Protein AF-A0A7T5VE06-F1 (afdb_monomer_lite)

Structure (mmCIF, N/CA/C/O backbone):
data_AF-A0A7T5VE06-F1
#
_entry.id   AF-A0A7T5VE06-F1
#
loop_
_atom_site.group_PDB
_atom_site.id
_atom_site.type_symbol
_atom_site.label_atom_id
_atom_site.label_alt_id
_atom_site.label_comp_id
_atom_site.label_asym_id
_atom_site.label_entity_id
_atom_site.label_seq_id
_atom_site.pdbx_PDB_ins_code
_atom_site.Cartn_x
_atom_site.Cartn_y
_atom_site.Cartn_z
_atom_site.occupancy
_atom_site.B_iso_or_equiv
_atom_site.auth_seq_id
_atom_site.auth_comp_id
_atom_site.auth_asym_id
_atom_site.auth_atom_id
_atom_site.pdbx_PDB_model_num
ATOM 1 N N . MET A 1 1 ? 20.647 16.571 -36.464 1.00 61.31 1 MET A N 1
ATOM 2 C CA . MET A 1 1 ? 19.367 15.819 -36.436 1.00 61.31 1 MET A CA 1
ATOM 3 C C . MET A 1 1 ? 19.506 14.450 -35.771 1.00 61.31 1 MET A C 1
ATOM 5 O O . MET A 1 1 ? 18.687 14.161 -34.916 1.00 61.31 1 MET A O 1
ATOM 9 N N . ALA A 1 2 ? 20.514 13.625 -36.101 1.00 63.00 2 ALA A N 1
ATOM 10 C CA . ALA A 1 2 ? 20.779 12.376 -35.362 1.00 63.00 2 ALA A CA 1
ATOM 11 C C . ALA A 1 2 ? 21.220 12.623 -33.900 1.00 63.00 2 ALA A C 1
ATOM 13 O O . ALA A 1 2 ? 20.739 11.946 -33.001 1.00 63.00 2 ALA A O 1
ATOM 14 N N . ASP A 1 3 ? 22.036 13.658 -33.690 1.00 74.44 3 ASP A N 1
ATOM 15 C CA . ASP A 1 3 ? 22.557 14.104 -32.386 1.00 74.44 3 ASP A CA 1
ATOM 16 C C . ASP A 1 3 ? 21.442 14.491 -31.383 1.00 74.44 3 ASP A C 1
ATOM 18 O O . ASP A 1 3 ? 21.350 13.938 -30.293 1.00 74.44 3 ASP A O 1
ATOM 22 N N . ASP A 1 4 ? 20.472 15.306 -31.819 1.00 88.12 4 ASP A N 1
ATOM 23 C CA . ASP A 1 4 ? 19.278 15.687 -31.031 1.00 88.12 4 ASP A CA 1
ATOM 24 C C . ASP A 1 4 ? 18.412 14.470 -30.633 1.00 88.12 4 ASP A C 1
ATOM 26 O O . ASP A 1 4 ? 17.829 14.422 -29.553 1.00 88.12 4 ASP A O 1
ATOM 30 N N . MET A 1 5 ? 18.342 13.428 -31.471 1.00 92.06 5 MET A N 1
ATOM 31 C CA . MET A 1 5 ? 17.591 12.209 -31.136 1.00 92.06 5 MET A CA 1
ATOM 32 C C . MET A 1 5 ? 18.296 11.340 -30.089 1.00 92.06 5 MET A C 1
ATOM 34 O O . MET A 1 5 ? 17.624 10.707 -29.271 1.00 92.06 5 MET A O 1
ATOM 38 N N . GLU A 1 6 ? 19.625 11.276 -30.114 1.00 93.81 6 GLU A N 1
ATOM 39 C CA . GLU A 1 6 ? 20.416 10.543 -29.122 1.00 93.81 6 GLU A CA 1
ATOM 40 C C . GLU A 1 6 ? 20.396 11.252 -27.761 1.00 93.81 6 GLU A C 1
ATOM 42 O O . GLU A 1 6 ? 20.161 10.614 -26.727 1.00 93.81 6 GLU A O 1
ATOM 47 N N . GLU A 1 7 ? 20.494 12.582 -27.772 1.00 94.44 7 GLU A N 1
ATOM 48 C CA . GLU A 1 7 ? 20.326 13.424 -26.588 1.00 94.44 7 GLU A CA 1
ATOM 49 C C . GLU A 1 7 ? 18.935 13.232 -25.958 1.00 94.44 7 GLU A C 1
ATOM 51 O O . GLU A 1 7 ? 18.821 12.910 -24.772 1.00 94.44 7 GLU A O 1
ATOM 56 N N . ARG A 1 8 ? 17.859 13.301 -26.756 1.00 94.19 8 ARG A N 1
ATOM 57 C CA . ARG A 1 8 ? 16.484 13.058 -26.277 1.00 94.19 8 ARG A CA 1
ATOM 58 C C . ARG A 1 8 ? 16.295 11.669 -25.673 1.00 94.19 8 ARG A C 1
ATOM 60 O O . ARG A 1 8 ? 15.609 11.542 -24.659 1.00 94.19 8 ARG A O 1
ATOM 67 N N . LYS A 1 9 ? 16.879 10.620 -26.269 1.00 95.69 9 LYS A N 1
ATOM 68 C CA . LYS A 1 9 ? 16.816 9.249 -25.722 1.00 95.69 9 LYS A CA 1
ATOM 69 C C . LYS A 1 9 ? 17.520 9.152 -24.373 1.00 95.69 9 LYS A C 1
ATOM 71 O O . LYS A 1 9 ? 17.000 8.499 -23.469 1.00 95.69 9 LYS A O 1
ATOM 76 N N . THR A 1 10 ? 18.660 9.820 -24.234 1.00 95.31 10 THR A N 1
ATOM 77 C CA . THR A 1 10 ? 19.421 9.871 -22.982 1.00 95.31 10 THR A CA 1
ATOM 78 C C . THR A 1 10 ? 18.638 10.600 -21.894 1.00 95.31 10 THR A C 1
ATOM 80 O O . THR A 1 10 ? 18.448 10.054 -20.806 1.00 95.31 10 THR A O 1
ATOM 83 N N . ILE A 1 11 ? 18.096 11.786 -22.202 1.00 95.25 11 ILE A N 1
ATOM 84 C CA . ILE A 1 11 ? 17.237 12.547 -21.282 1.00 95.25 11 ILE A CA 1
ATOM 85 C C . ILE A 1 11 ? 16.031 11.700 -20.866 1.00 95.25 11 ILE A C 1
ATOM 87 O O . ILE A 1 11 ? 15.774 11.548 -19.675 1.00 95.25 11 ILE A O 1
ATOM 91 N N . TYR A 1 12 ? 15.338 11.079 -21.825 1.00 95.75 12 TYR A N 1
ATOM 92 C CA . TYR A 1 12 ? 14.206 10.197 -21.545 1.00 95.75 12 TYR A CA 1
ATOM 93 C C . TYR A 1 12 ? 14.583 9.030 -20.622 1.00 95.75 12 TYR A C 1
ATOM 95 O O . TYR A 1 12 ? 13.863 8.757 -19.661 1.00 95.75 12 TYR A O 1
ATOM 103 N N . GLY A 1 13 ? 15.705 8.352 -20.886 1.00 95.44 13 GLY A N 1
ATOM 104 C CA . GLY A 1 13 ? 16.195 7.248 -20.059 1.00 95.44 13 GLY A CA 1
ATOM 105 C C . GLY A 1 13 ? 16.449 7.679 -18.614 1.00 95.44 13 GLY A C 1
ATOM 106 O O . GLY A 1 13 ? 15.964 7.031 -17.684 1.00 95.44 13 GLY A O 1
ATOM 107 N N . ASN A 1 14 ? 17.114 8.822 -18.433 1.00 95.94 14 ASN A N 1
ATOM 108 C CA . ASN A 1 14 ? 17.397 9.399 -17.121 1.00 95.94 14 ASN A CA 1
ATOM 109 C C . ASN A 1 14 ? 16.114 9.813 -16.387 1.00 95.94 14 ASN A C 1
ATOM 111 O O . ASN A 1 14 ? 15.917 9.436 -15.232 1.00 95.94 14 ASN A O 1
ATOM 115 N N . THR A 1 15 ? 15.202 10.525 -17.059 1.00 96.62 15 THR A N 1
ATOM 116 C CA . THR A 1 15 ? 13.904 10.913 -16.485 1.00 96.62 15 THR A CA 1
ATOM 117 C C . THR A 1 15 ? 13.088 9.688 -16.086 1.00 96.62 15 THR A C 1
ATOM 119 O O . THR A 1 15 ? 12.520 9.648 -14.996 1.00 96.62 15 THR A O 1
ATOM 122 N N . ARG A 1 16 ? 13.045 8.656 -16.935 1.00 96.19 16 ARG A N 1
ATOM 123 C CA . ARG A 1 16 ? 12.331 7.413 -16.633 1.00 96.19 16 ARG A CA 1
ATOM 124 C C . ARG A 1 16 ? 12.922 6.718 -15.409 1.00 96.19 16 ARG A C 1
ATOM 126 O O . ARG A 1 16 ? 12.161 6.278 -14.552 1.00 96.19 16 ARG A O 1
ATOM 133 N N . GLN A 1 17 ? 14.246 6.637 -15.307 1.00 95.25 17 GLN A N 1
ATOM 134 C CA . GLN A 1 17 ? 14.913 6.023 -14.160 1.00 95.25 17 GLN A CA 1
ATOM 135 C C . GLN A 1 17 ? 14.634 6.780 -12.852 1.00 95.25 17 GLN A C 1
ATOM 137 O O . GLN A 1 17 ? 14.341 6.149 -11.834 1.00 95.25 17 GLN A O 1
ATOM 142 N N . ASP A 1 18 ? 14.669 8.115 -12.875 1.00 95.56 18 ASP A N 1
ATOM 143 C CA . ASP A 1 18 ? 14.329 8.954 -11.717 1.00 95.56 18 ASP A CA 1
ATOM 144 C C . ASP A 1 18 ? 12.871 8.735 -11.278 1.00 95.56 18 ASP A C 1
ATOM 146 O O . ASP A 1 18 ? 12.606 8.425 -10.116 1.00 95.56 18 ASP A O 1
ATOM 150 N N . LEU A 1 19 ? 11.917 8.781 -12.215 1.00 95.62 19 LEU A N 1
ATOM 151 C CA . LEU A 1 19 ? 10.500 8.541 -11.916 1.00 95.62 19 LEU A CA 1
ATOM 152 C C . LEU A 1 19 ? 10.241 7.139 -11.345 1.00 95.62 19 LEU A C 1
ATOM 154 O O . LEU A 1 19 ? 9.471 7.005 -10.394 1.00 95.62 19 LEU A O 1
ATOM 158 N N . LEU A 1 20 ? 10.891 6.101 -11.882 1.00 92.56 20 LEU A N 1
ATOM 159 C CA . LEU A 1 20 ? 10.773 4.732 -11.366 1.00 92.56 20 LEU A CA 1
ATOM 160 C C . LEU A 1 20 ? 11.340 4.608 -9.949 1.00 92.56 20 LEU A C 1
ATOM 162 O O . LEU A 1 20 ? 10.712 3.991 -9.092 1.00 92.56 20 LEU A O 1
ATOM 166 N N . THR A 1 21 ? 12.485 5.238 -9.685 1.00 93.62 21 THR A N 1
ATOM 167 C CA . THR A 1 21 ? 13.116 5.247 -8.357 1.00 93.62 21 THR A CA 1
ATOM 168 C C . THR A 1 21 ? 12.228 5.949 -7.328 1.00 93.62 21 THR A C 1
ATOM 170 O O . THR A 1 21 ? 12.024 5.444 -6.224 1.00 93.62 21 THR A O 1
ATOM 173 N N . ARG A 1 22 ? 11.636 7.091 -7.697 1.00 94.00 22 ARG A N 1
ATOM 174 C CA . ARG A 1 22 ? 10.682 7.811 -6.841 1.00 94.00 22 ARG A CA 1
ATOM 175 C C . ARG A 1 22 ? 9.421 6.998 -6.581 1.00 94.00 22 ARG A C 1
ATOM 177 O O . ARG A 1 22 ? 8.951 6.974 -5.448 1.00 94.00 22 ARG A O 1
ATOM 184 N N . ASN A 1 23 ? 8.885 6.332 -7.603 1.00 90.94 23 ASN A N 1
ATOM 185 C CA . ASN A 1 23 ? 7.711 5.477 -7.453 1.00 90.94 23 ASN A CA 1
ATOM 186 C C . ASN A 1 23 ? 7.993 4.322 -6.477 1.00 90.94 23 ASN A C 1
ATOM 188 O O . ASN A 1 23 ? 7.240 4.136 -5.524 1.00 90.94 23 ASN A O 1
ATOM 192 N N . LEU A 1 24 ? 9.132 3.636 -6.634 1.00 88.81 24 LEU A N 1
ATOM 193 C CA . LEU A 1 24 ? 9.575 2.598 -5.700 1.00 88.81 24 LEU A CA 1
ATOM 194 C C . LEU A 1 24 ? 9.656 3.129 -4.262 1.00 88.81 24 LEU A C 1
ATOM 196 O O . LEU A 1 24 ? 9.025 2.571 -3.368 1.00 88.81 24 LEU A O 1
ATOM 200 N N . SER A 1 25 ? 10.355 4.250 -4.049 1.00 91.56 25 SER A N 1
ATOM 201 C CA . SER A 1 25 ? 10.487 4.850 -2.715 1.00 91.56 25 SER A CA 1
ATOM 202 C C . SER A 1 25 ? 9.135 5.247 -2.109 1.00 91.56 25 SER A C 1
ATOM 204 O O . SER A 1 25 ? 8.917 5.078 -0.910 1.00 91.56 25 SER A O 1
ATOM 206 N N . ASN A 1 26 ? 8.213 5.771 -2.919 1.00 92.56 26 ASN A N 1
ATOM 207 C CA . ASN A 1 26 ? 6.874 6.124 -2.459 1.00 92.56 26 ASN A CA 1
ATOM 208 C C . ASN A 1 26 ? 6.059 4.886 -2.077 1.00 92.56 26 ASN A C 1
ATOM 210 O O . ASN A 1 26 ? 5.398 4.913 -1.040 1.00 92.56 26 ASN A O 1
ATOM 214 N N . SER A 1 27 ? 6.137 3.809 -2.864 1.00 89.69 27 SER A N 1
ATOM 215 C CA . SER A 1 27 ? 5.474 2.541 -2.545 1.00 89.69 27 SER A CA 1
ATOM 216 C C . SER A 1 27 ? 5.992 1.967 -1.228 1.00 89.69 27 SER A C 1
ATOM 218 O O . SER A 1 27 ? 5.201 1.639 -0.351 1.00 89.69 27 SER A O 1
ATOM 220 N N . GLU A 1 28 ? 7.312 1.924 -1.036 1.00 89.94 28 GLU A N 1
ATOM 221 C CA . GLU A 1 28 ? 7.916 1.427 0.206 1.00 89.94 28 GLU A CA 1
ATOM 222 C C . GLU A 1 28 ? 7.510 2.264 1.424 1.00 89.94 28 GLU A C 1
ATOM 224 O O . GLU A 1 28 ? 7.217 1.722 2.490 1.00 89.94 28 GLU A O 1
ATOM 229 N N . LYS A 1 29 ? 7.471 3.596 1.291 1.00 94.62 29 LYS A N 1
ATOM 230 C CA . LYS A 1 29 ? 7.018 4.491 2.368 1.00 94.62 29 LYS A CA 1
ATOM 231 C C . LYS A 1 29 ? 5.546 4.282 2.700 1.00 94.62 29 LYS A C 1
ATOM 233 O O . LYS A 1 29 ? 5.197 4.256 3.877 1.00 94.62 29 LYS A O 1
ATOM 238 N N . TYR A 1 30 ? 4.703 4.142 1.683 1.00 93.31 30 TYR A N 1
ATOM 239 C CA . TYR A 1 30 ? 3.275 3.896 1.848 1.00 93.31 30 TYR A CA 1
ATOM 240 C C . TYR A 1 30 ? 3.020 2.578 2.588 1.00 93.31 30 TYR A C 1
ATOM 242 O O . TYR A 1 30 ? 2.339 2.565 3.614 1.00 93.31 30 TYR A O 1
ATOM 250 N N . ASP A 1 31 ? 3.647 1.494 2.134 1.00 93.62 31 ASP A N 1
ATOM 251 C CA . ASP A 1 31 ? 3.508 0.170 2.736 1.00 93.62 31 ASP A CA 1
ATOM 252 C C . ASP A 1 31 ? 4.018 0.153 4.187 1.00 93.62 31 ASP A C 1
ATOM 254 O O . ASP A 1 31 ? 3.344 -0.355 5.088 1.00 93.62 31 ASP A O 1
ATOM 258 N N . ASN A 1 32 ? 5.171 0.780 4.450 1.00 94.69 32 ASN A N 1
ATOM 259 C CA . ASN A 1 32 ? 5.703 0.913 5.807 1.00 94.69 32 ASN A CA 1
ATOM 260 C C . ASN A 1 32 ? 4.798 1.751 6.715 1.00 94.69 32 ASN A C 1
ATOM 262 O O . ASN A 1 32 ? 4.646 1.420 7.894 1.00 94.69 32 ASN A O 1
ATOM 266 N N . ALA A 1 33 ? 4.178 2.812 6.191 1.00 97.00 33 ALA A N 1
ATOM 267 C CA . ALA A 1 33 ? 3.215 3.609 6.941 1.00 97.00 33 ALA A CA 1
ATOM 268 C C . ALA A 1 33 ? 1.985 2.771 7.315 1.00 97.00 33 ALA A C 1
ATOM 270 O O . ALA A 1 33 ? 1.606 2.759 8.485 1.00 97.00 33 ALA A O 1
ATOM 271 N N . ILE A 1 34 ? 1.417 2.007 6.373 1.00 97.38 34 ILE A N 1
ATOM 272 C CA . ILE A 1 34 ? 0.297 1.094 6.655 1.00 97.38 34 ILE A CA 1
ATOM 273 C C . ILE A 1 34 ? 0.684 0.082 7.726 1.00 97.38 34 ILE A C 1
ATOM 275 O O . ILE A 1 34 ? -0.049 -0.075 8.701 1.00 97.38 34 ILE A O 1
ATOM 279 N N . LEU A 1 35 ? 1.821 -0.599 7.572 1.00 97.50 35 LEU A N 1
ATOM 280 C CA . LEU A 1 35 ? 2.262 -1.628 8.511 1.00 97.50 35 LEU A CA 1
ATOM 281 C C . LEU A 1 35 ? 2.453 -1.053 9.920 1.00 97.50 35 LEU A C 1
ATOM 283 O O . LEU A 1 35 ? 1.933 -1.603 10.894 1.00 97.50 35 LEU A O 1
ATOM 287 N N . THR A 1 36 ? 3.163 0.071 10.017 1.00 97.75 36 THR A N 1
ATOM 288 C CA . THR A 1 36 ? 3.488 0.724 11.291 1.00 97.75 36 THR A CA 1
ATOM 289 C C . THR A 1 36 ? 2.229 1.228 11.984 1.00 97.75 36 THR A C 1
ATOM 291 O O . THR A 1 36 ? 2.017 0.938 13.160 1.00 97.75 36 THR A O 1
ATOM 294 N N . LEU A 1 37 ? 1.365 1.942 11.259 1.00 97.75 37 LEU A N 1
ATOM 295 C CA . LEU A 1 37 ? 0.143 2.512 11.821 1.00 97.75 37 LEU A CA 1
ATOM 296 C C . LEU A 1 37 ? -0.875 1.427 12.170 1.00 97.75 37 LEU A C 1
ATOM 298 O O . LEU A 1 37 ? -1.440 1.477 13.256 1.00 97.75 37 LEU A O 1
ATOM 302 N N . SER A 1 38 ? -1.073 0.421 11.312 1.00 97.88 38 SER A N 1
ATOM 303 C CA . SER A 1 38 ? -1.978 -0.701 11.607 1.00 97.88 38 SER A CA 1
ATOM 304 C C . SER A 1 38 ? -1.537 -1.446 12.862 1.00 97.88 38 SER A C 1
ATOM 306 O O . SER A 1 38 ? -2.352 -1.707 13.742 1.00 97.88 38 SER A O 1
ATOM 308 N N . THR A 1 39 ? -0.239 -1.746 12.977 1.00 97.69 39 THR A N 1
ATOM 309 C CA . THR A 1 39 ? 0.315 -2.436 14.150 1.00 97.69 39 THR A CA 1
ATOM 310 C C . THR A 1 39 ? 0.204 -1.567 15.400 1.00 97.69 39 THR A C 1
ATOM 312 O O . THR A 1 39 ? -0.232 -2.051 16.442 1.00 97.69 39 THR A O 1
ATOM 315 N N . GLY A 1 40 ? 0.550 -0.280 15.300 1.00 97.56 40 GLY A N 1
ATOM 316 C CA . GLY A 1 40 ? 0.484 0.663 16.414 1.00 97.56 40 GLY A CA 1
ATOM 317 C C . GLY A 1 40 ? -0.940 0.866 16.927 1.00 97.56 40 GLY A C 1
ATOM 318 O O . GLY A 1 40 ? -1.188 0.709 18.120 1.00 97.56 40 GLY A O 1
ATOM 319 N N . ILE A 1 41 ? -1.891 1.146 16.032 1.00 96.12 41 ILE A N 1
ATOM 320 C CA . ILE A 1 41 ? -3.303 1.337 16.390 1.00 96.12 41 ILE A CA 1
ATOM 321 C C . ILE A 1 41 ? -3.882 0.052 16.982 1.00 96.12 41 ILE A C 1
ATOM 323 O O . ILE A 1 41 ? -4.550 0.117 18.010 1.00 96.12 41 ILE A O 1
ATOM 327 N N . LEU A 1 42 ? -3.609 -1.115 16.388 1.00 96.62 42 LEU A N 1
ATOM 328 C CA . LEU A 1 42 ? -4.097 -2.392 16.907 1.00 96.62 42 LEU A CA 1
ATOM 329 C C . LEU A 1 42 ? -3.527 -2.696 18.297 1.00 96.62 42 LEU A C 1
ATOM 331 O O . LEU A 1 42 ? -4.279 -3.078 19.189 1.00 96.62 42 LEU A O 1
ATOM 335 N N . ALA A 1 43 ? -2.223 -2.492 18.502 1.00 97.00 43 ALA A N 1
ATOM 336 C CA . ALA A 1 43 ? -1.578 -2.712 19.793 1.00 97.00 43 ALA A CA 1
ATOM 337 C C . ALA A 1 43 ? -2.135 -1.775 20.874 1.00 97.00 43 ALA A C 1
ATOM 339 O O . ALA A 1 43 ? -2.493 -2.236 21.957 1.00 97.00 43 ALA A O 1
ATOM 340 N N . ILE A 1 44 ? -2.271 -0.481 20.564 1.00 94.94 44 ILE A N 1
ATOM 341 C CA . ILE A 1 44 ? -2.880 0.507 21.467 1.00 94.94 44 ILE A CA 1
ATOM 342 C C . ILE A 1 44 ? -4.333 0.125 21.760 1.00 94.94 44 ILE A C 1
ATOM 344 O O . ILE A 1 44 ? -4.749 0.136 22.915 1.00 94.94 44 ILE A O 1
ATOM 348 N N . SER A 1 45 ? -5.095 -0.257 20.732 1.00 93.62 45 SER A N 1
ATOM 349 C CA . SER A 1 45 ? -6.486 -0.679 20.883 1.00 93.62 45 SER A CA 1
ATOM 350 C C . SER A 1 45 ? -6.588 -1.884 21.816 1.00 93.62 45 SER A C 1
ATOM 352 O O . SER A 1 45 ? -7.310 -1.818 22.800 1.00 93.62 45 SER A O 1
ATOM 354 N N . LEU A 1 46 ? -5.818 -2.950 21.595 1.00 93.06 46 LEU A N 1
ATOM 355 C CA . LEU A 1 46 ? -5.848 -4.140 22.451 1.00 93.06 46 LEU A CA 1
ATOM 356 C C . LEU A 1 46 ? -5.411 -3.851 23.894 1.00 93.06 46 LEU A C 1
ATOM 358 O O . LEU A 1 46 ? -5.985 -4.422 24.821 1.00 93.06 46 LEU A O 1
ATOM 362 N N . ALA A 1 47 ? -4.423 -2.973 24.087 1.00 93.88 47 ALA A N 1
ATOM 363 C CA . ALA A 1 47 ? -3.899 -2.635 25.406 1.00 93.88 47 ALA A CA 1
ATOM 364 C C . ALA A 1 47 ? -4.874 -1.782 26.232 1.00 93.88 47 ALA A C 1
ATOM 366 O O . ALA A 1 47 ? -5.087 -2.075 27.405 1.00 93.88 47 ALA A O 1
ATOM 367 N N . PHE A 1 48 ? -5.485 -0.764 25.619 1.00 88.81 48 PHE A N 1
ATOM 368 C CA . PHE A 1 48 ? -6.216 0.285 26.338 1.00 88.81 48 PHE A CA 1
ATOM 369 C C . PHE A 1 48 ? -7.731 0.267 26.113 1.00 88.81 48 PHE A C 1
ATOM 371 O O . PHE A 1 48 ? -8.435 1.114 26.657 1.00 88.81 48 PHE A O 1
ATOM 378 N N . ILE A 1 49 ? -8.288 -0.681 25.346 1.00 86.38 49 ILE A N 1
ATOM 379 C CA . ILE A 1 49 ? -9.736 -0.678 25.064 1.00 86.38 49 ILE A CA 1
ATOM 380 C C . ILE A 1 49 ? -10.591 -0.691 26.335 1.00 86.38 49 ILE A C 1
ATOM 382 O O . ILE A 1 49 ? -11.625 -0.031 26.382 1.00 86.38 49 ILE A O 1
ATOM 386 N N . LYS A 1 50 ? -10.141 -1.406 27.372 1.00 84.94 50 LYS A N 1
ATOM 387 C CA . LYS A 1 50 ? -10.845 -1.512 28.658 1.00 84.94 50 LYS A CA 1
ATOM 388 C C . LYS A 1 50 ? -10.800 -0.219 29.468 1.00 84.94 50 LYS A C 1
ATOM 390 O O . LYS A 1 50 ? -11.705 0.007 30.264 1.00 84.94 50 LYS A O 1
ATOM 395 N N . ASP A 1 51 ? -9.772 0.599 29.253 1.00 86.19 51 ASP A N 1
ATOM 396 C CA . ASP A 1 51 ? -9.589 1.881 29.935 1.00 86.19 51 ASP A CA 1
ATOM 397 C C . ASP A 1 51 ? -10.405 2.993 29.263 1.00 86.19 51 ASP A C 1
ATOM 399 O O . ASP A 1 51 ? -10.799 3.957 29.912 1.00 86.19 51 ASP A O 1
ATOM 403 N N . ILE A 1 52 ? -10.679 2.850 27.962 1.00 82.56 52 ILE A N 1
ATOM 404 C CA . ILE A 1 52 ? -11.438 3.825 27.169 1.00 82.56 52 ILE A CA 1
ATOM 405 C C . ILE A 1 52 ? -12.939 3.526 27.216 1.00 82.56 52 ILE A C 1
ATOM 407 O O . ILE A 1 52 ? -13.744 4.451 27.301 1.00 82.56 52 ILE A O 1
ATOM 411 N N . VAL A 1 53 ? -13.330 2.247 27.141 1.00 80.81 53 VAL A N 1
ATOM 412 C CA . VAL A 1 53 ? -14.737 1.844 27.068 1.00 80.81 53 VAL A CA 1
ATOM 413 C C . VAL A 1 53 ? -15.058 0.767 28.113 1.00 80.81 53 VAL A C 1
ATOM 415 O O . VAL A 1 53 ? -14.468 -0.319 28.077 1.00 80.81 53 VAL A O 1
ATOM 418 N N . PRO A 1 54 ? -16.040 0.997 29.008 1.00 80.50 54 PRO A N 1
ATOM 419 C CA . PRO A 1 54 ? -16.482 -0.019 29.953 1.00 80.50 54 PRO A CA 1
ATOM 420 C C . PRO A 1 54 ? -17.170 -1.178 29.213 1.00 80.50 54 PRO A C 1
ATOM 422 O O . PRO A 1 54 ? -18.320 -1.089 28.782 1.00 80.50 54 PRO A O 1
ATOM 425 N N . LEU A 1 55 ? -16.453 -2.301 29.075 1.00 76.62 55 LEU A N 1
ATOM 426 C CA . LEU A 1 55 ? -16.873 -3.458 28.266 1.00 76.62 55 LEU A CA 1
ATOM 427 C C . LEU A 1 55 ? -18.205 -4.093 28.697 1.00 76.62 55 LEU A C 1
ATOM 429 O O . LEU A 1 55 ? -18.837 -4.789 27.908 1.00 76.62 55 LEU A O 1
ATOM 433 N N . ASN A 1 56 ? -18.648 -3.853 29.931 1.00 78.75 56 ASN A N 1
ATOM 434 C CA . ASN A 1 56 ? -19.925 -4.343 30.451 1.00 78.75 56 ASN A CA 1
ATOM 435 C C . ASN A 1 56 ? -21.153 -3.588 29.908 1.00 78.75 56 ASN A C 1
ATOM 437 O O . ASN A 1 56 ? -22.270 -4.062 30.097 1.00 78.75 56 ASN A O 1
ATOM 441 N N . LYS A 1 57 ? -20.966 -2.435 29.25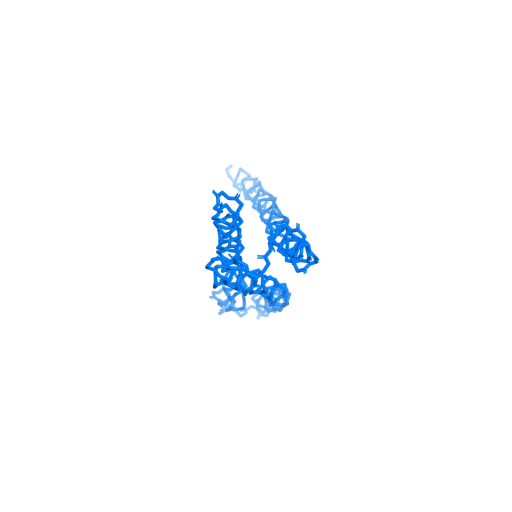3 1.00 78.62 57 LYS A N 1
ATOM 442 C CA . LYS A 1 57 ? -22.040 -1.627 28.648 1.00 78.62 57 LYS A CA 1
ATOM 443 C C . LYS A 1 57 ? -21.819 -1.354 27.157 1.00 78.62 57 LYS A C 1
ATOM 445 O O . LYS A 1 57 ? -22.487 -0.499 26.584 1.00 78.62 57 LYS A O 1
ATOM 450 N N . VAL A 1 58 ? -20.893 -2.079 26.530 1.00 83.31 58 VAL A N 1
ATOM 451 C CA . VAL A 1 58 ? -20.540 -1.861 25.126 1.00 83.31 58 VAL A CA 1
ATOM 452 C C . VAL A 1 58 ? -21.722 -2.128 24.201 1.00 83.31 58 VAL A C 1
ATOM 454 O O . VAL A 1 58 ? -22.297 -3.216 24.191 1.00 83.31 58 VAL A O 1
ATOM 457 N N . SER A 1 59 ? -21.995 -1.151 23.343 1.00 84.25 59 SER A N 1
ATOM 458 C CA . SER A 1 59 ? -22.832 -1.312 22.160 1.00 84.25 59 SER A CA 1
ATOM 459 C C . SER A 1 59 ? -21.959 -1.538 20.921 1.00 84.25 59 SER A C 1
ATOM 461 O O . SER A 1 59 ? -20.895 -0.939 20.766 1.00 84.25 59 SER A O 1
ATOM 463 N N . TYR A 1 60 ? -22.416 -2.399 20.009 1.00 88.81 60 TYR A N 1
ATOM 464 C CA . TYR A 1 60 ? -21.773 -2.657 18.710 1.00 88.81 60 TYR A CA 1
ATOM 465 C C . TYR A 1 60 ? -20.322 -3.175 18.767 1.00 88.81 60 TYR A C 1
ATOM 467 O O . TYR A 1 60 ? -19.480 -2.771 17.965 1.00 88.81 60 TYR A O 1
ATOM 475 N N . ILE A 1 61 ? -20.030 -4.146 19.643 1.00 91.06 61 ILE A N 1
ATOM 476 C CA . ILE A 1 61 ? -18.707 -4.806 19.727 1.00 91.06 61 ILE A CA 1
ATOM 477 C C . ILE A 1 61 ? -18.197 -5.348 18.376 1.00 91.06 61 ILE A C 1
ATOM 479 O O . ILE A 1 61 ? -16.993 -5.385 18.129 1.00 91.06 61 ILE A O 1
ATOM 483 N N . TYR A 1 62 ? -19.101 -5.715 17.461 1.00 93.50 62 TYR A N 1
ATOM 484 C CA . TYR A 1 62 ? -18.749 -6.174 16.117 1.00 93.50 62 TYR A CA 1
ATOM 485 C C . TYR A 1 62 ? -17.955 -5.139 15.305 1.00 93.50 62 TYR A C 1
ATOM 487 O O . TYR A 1 62 ? -17.125 -5.540 14.492 1.00 93.50 62 TYR A O 1
ATOM 495 N N . LEU A 1 63 ? -18.146 -3.831 15.536 1.00 93.75 63 LEU A N 1
ATOM 496 C CA . LEU A 1 63 ? -17.350 -2.780 14.885 1.00 93.75 63 LEU A CA 1
ATOM 497 C C . LEU A 1 63 ? -15.881 -2.847 15.315 1.00 93.75 63 LEU A C 1
ATOM 499 O O . LEU A 1 63 ? -14.988 -2.750 14.476 1.00 93.75 63 LEU A O 1
ATOM 503 N N . LEU A 1 64 ? -15.631 -3.088 16.604 1.00 93.94 64 LEU A N 1
ATOM 504 C CA . LEU A 1 64 ? -14.281 -3.243 17.141 1.00 93.94 64 LEU A CA 1
ATOM 505 C C . LEU A 1 64 ? -13.606 -4.514 16.610 1.00 93.94 64 LEU A C 1
ATOM 507 O O . LEU A 1 64 ? -12.464 -4.468 16.166 1.00 93.94 64 LEU A O 1
ATOM 511 N N . ILE A 1 65 ? -14.326 -5.640 16.604 1.00 94.50 65 ILE A N 1
ATOM 512 C CA . ILE A 1 65 ? -13.806 -6.906 16.062 1.00 94.50 65 ILE A CA 1
ATOM 513 C C . ILE A 1 65 ? -13.486 -6.756 14.570 1.00 94.50 65 ILE A C 1
ATOM 515 O O . ILE A 1 65 ? -12.426 -7.190 14.122 1.00 94.50 65 ILE A O 1
ATOM 519 N N . THR A 1 66 ? -14.373 -6.107 13.809 1.00 96.50 66 THR A N 1
ATOM 520 C CA . THR A 1 66 ? -14.152 -5.831 12.382 1.00 96.50 66 THR A CA 1
ATOM 521 C C . THR A 1 66 ? -12.902 -4.986 12.188 1.00 96.50 66 THR A C 1
ATOM 523 O O . THR A 1 66 ? -12.065 -5.340 11.365 1.00 96.50 66 THR A O 1
ATOM 526 N N . SER A 1 67 ? -12.726 -3.937 12.996 1.00 97.00 67 SER A N 1
ATOM 527 C CA . SER A 1 67 ? -11.518 -3.115 12.973 1.00 97.00 67 SER A CA 1
ATOM 528 C C . SER A 1 67 ? -10.246 -3.939 13.190 1.00 97.00 67 SER A C 1
ATOM 530 O O . SER A 1 67 ? -9.306 -3.851 12.399 1.00 97.00 67 SER A O 1
ATOM 532 N N . TRP A 1 68 ? -10.218 -4.793 14.217 1.00 97.50 68 TRP A N 1
ATOM 533 C CA . TRP A 1 68 ? -9.049 -5.623 14.510 1.00 97.50 68 TRP A CA 1
ATOM 534 C C . TRP A 1 68 ? -8.720 -6.595 13.382 1.00 97.50 68 TRP A C 1
ATOM 536 O O . TRP A 1 68 ? -7.556 -6.729 13.004 1.00 97.50 68 TRP A O 1
ATOM 546 N N . ILE A 1 69 ? -9.741 -7.240 12.812 1.00 98.06 69 ILE A N 1
ATOM 547 C CA . ILE A 1 69 ? -9.572 -8.116 11.650 1.00 98.06 69 ILE A CA 1
ATOM 548 C C . ILE A 1 69 ? -9.045 -7.309 10.460 1.00 98.06 69 ILE A C 1
ATOM 550 O O . ILE A 1 69 ? -8.099 -7.744 9.809 1.00 98.06 69 ILE A O 1
ATOM 554 N N . SER A 1 70 ? -9.596 -6.123 10.196 1.00 98.00 70 SER A N 1
ATOM 555 C CA . SER A 1 70 ? -9.144 -5.240 9.121 1.00 98.00 70 SER A CA 1
ATOM 556 C C . SER A 1 70 ? -7.679 -4.823 9.291 1.00 98.00 70 SER A C 1
ATOM 558 O O . SER A 1 70 ? -6.897 -4.986 8.359 1.00 98.00 70 SER A O 1
ATOM 560 N N . PHE A 1 71 ? -7.251 -4.380 10.476 1.00 98.19 71 PHE A N 1
ATOM 561 C CA . PHE A 1 71 ? -5.837 -4.071 10.717 1.00 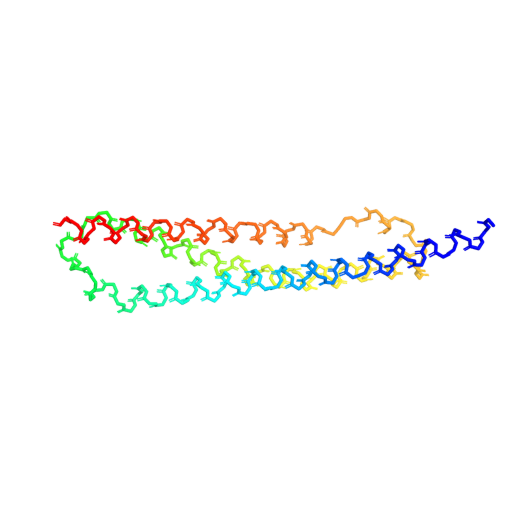98.19 71 PHE A CA 1
ATOM 562 C C . PHE A 1 71 ? -4.941 -5.306 10.588 1.00 98.19 71 PHE A C 1
ATOM 564 O O . PHE A 1 71 ? -3.875 -5.224 9.979 1.00 98.19 71 PHE A O 1
ATOM 571 N N . GLY A 1 72 ? -5.379 -6.464 11.088 1.00 98.00 72 GLY A N 1
ATOM 572 C CA . GLY A 1 72 ? -4.658 -7.727 10.919 1.00 98.00 72 GLY A CA 1
ATOM 573 C C . GLY A 1 72 ? -4.472 -8.106 9.447 1.00 98.00 72 GLY A C 1
ATOM 574 O O . GLY A 1 72 ? -3.367 -8.453 9.029 1.00 98.00 72 GLY A O 1
ATOM 575 N N . LEU A 1 73 ? -5.525 -7.980 8.635 1.00 97.94 73 LEU A N 1
ATOM 576 C CA . LEU A 1 73 ? -5.470 -8.229 7.194 1.00 97.94 73 LEU A CA 1
ATOM 577 C C . LEU A 1 73 ? -4.577 -7.221 6.469 1.00 97.94 73 LEU A C 1
ATOM 579 O O . LEU A 1 73 ? -3.834 -7.629 5.576 1.00 97.94 73 LEU A O 1
ATOM 583 N N . ALA A 1 74 ? -4.597 -5.943 6.859 1.00 98.00 74 ALA A N 1
ATOM 584 C CA . ALA A 1 74 ? -3.691 -4.934 6.315 1.00 98.00 74 ALA A CA 1
ATOM 585 C C . ALA A 1 74 ? -2.223 -5.313 6.579 1.00 98.00 74 ALA A C 1
ATOM 587 O O . ALA A 1 74 ? -1.430 -5.373 5.642 1.00 98.00 74 ALA A O 1
ATOM 588 N N . ILE A 1 75 ? -1.886 -5.672 7.824 1.00 97.88 75 ILE A N 1
ATOM 589 C CA . ILE A 1 75 ? -0.537 -6.099 8.232 1.00 97.88 75 ILE A CA 1
ATOM 590 C C . ILE A 1 75 ? -0.074 -7.315 7.423 1.00 97.88 75 ILE A C 1
ATOM 592 O O . ILE A 1 75 ? 1.000 -7.289 6.820 1.00 97.88 75 ILE A O 1
ATOM 596 N N . VAL A 1 76 ? -0.882 -8.380 7.391 1.00 97.56 76 VAL A N 1
ATOM 597 C CA . VAL A 1 76 ? -0.528 -9.618 6.683 1.00 97.56 76 VAL A CA 1
ATOM 598 C C . VAL A 1 76 ? -0.374 -9.357 5.186 1.00 97.56 76 VAL A C 1
ATOM 600 O O . VAL A 1 76 ? 0.611 -9.799 4.598 1.00 97.56 76 VAL A O 1
ATOM 603 N N . SER A 1 77 ? -1.291 -8.604 4.575 1.00 96.06 77 SER A N 1
ATOM 604 C CA . SER A 1 77 ? -1.235 -8.286 3.142 1.00 96.06 77 SER A CA 1
ATOM 605 C C . SER A 1 77 ? 0.034 -7.512 2.785 1.00 96.06 77 SER A C 1
ATOM 607 O O . SER A 1 77 ? 0.709 -7.878 1.824 1.00 96.06 77 SER A O 1
ATOM 609 N N . THR A 1 78 ? 0.422 -6.520 3.594 1.00 95.56 78 THR A N 1
ATOM 610 C CA . THR A 1 78 ? 1.663 -5.758 3.387 1.00 95.56 78 THR A CA 1
ATOM 611 C C . THR A 1 78 ? 2.909 -6.642 3.515 1.00 95.56 78 THR A C 1
ATOM 613 O O . THR A 1 78 ? 3.782 -6.620 2.647 1.00 95.56 78 THR A O 1
ATOM 616 N N . LEU A 1 79 ? 2.989 -7.495 4.545 1.00 95.75 79 LEU A N 1
ATOM 617 C CA . LEU A 1 79 ? 4.130 -8.404 4.726 1.00 95.75 79 LEU A CA 1
ATOM 618 C C . LEU A 1 79 ? 4.253 -9.432 3.591 1.00 95.75 79 LEU A C 1
ATOM 620 O O . LEU A 1 79 ? 5.358 -9.716 3.115 1.00 95.75 79 LEU A O 1
ATOM 624 N N . VAL A 1 80 ? 3.128 -9.996 3.142 1.00 95.31 80 VAL A N 1
ATOM 625 C CA . VAL A 1 80 ? 3.100 -10.928 2.006 1.00 95.31 80 VAL A CA 1
ATOM 626 C C . VAL A 1 80 ? 3.502 -10.206 0.721 1.00 95.31 80 VAL A C 1
ATOM 628 O O . VAL A 1 80 ? 4.268 -10.759 -0.072 1.00 95.31 80 VAL A O 1
ATOM 631 N N . SER A 1 81 ? 3.059 -8.962 0.537 1.00 93.69 81 SER A N 1
ATOM 632 C CA . SER A 1 81 ? 3.427 -8.147 -0.616 1.00 93.69 81 SER A CA 1
ATOM 633 C C . SER A 1 81 ? 4.937 -7.932 -0.718 1.00 93.69 81 SER A C 1
ATOM 635 O O . SER A 1 81 ? 5.508 -8.172 -1.782 1.00 93.69 81 SER A O 1
ATOM 637 N N . PHE A 1 82 ? 5.622 -7.624 0.391 1.00 91.62 82 PHE A N 1
ATOM 638 C CA . PHE A 1 82 ? 7.088 -7.505 0.414 1.00 91.62 82 PHE A CA 1
ATOM 639 C C . PHE A 1 82 ? 7.787 -8.784 -0.052 1.00 91.62 82 PHE A C 1
ATOM 641 O O . PHE A 1 82 ? 8.711 -8.742 -0.870 1.00 91.62 82 PHE A O 1
ATOM 648 N N . ARG A 1 83 ? 7.321 -9.948 0.414 1.00 93.62 83 ARG A N 1
ATOM 649 C CA . ARG A 1 83 ? 7.874 -11.240 -0.016 1.00 93.62 83 ARG A CA 1
ATOM 650 C C . ARG A 1 83 ? 7.641 -11.500 -1.502 1.00 93.62 83 ARG A C 1
ATOM 652 O O . ARG A 1 83 ? 8.566 -11.930 -2.193 1.00 93.62 83 ARG A O 1
ATOM 659 N N . LEU A 1 84 ? 6.435 -11.237 -2.000 1.00 93.38 84 LEU A N 1
ATOM 660 C CA . LEU A 1 84 ? 6.110 -11.422 -3.414 1.00 93.38 84 LEU A CA 1
ATOM 661 C C . LEU A 1 84 ? 6.843 -10.424 -4.313 1.00 93.38 84 LEU A C 1
ATOM 663 O O . LEU A 1 84 ? 7.286 -10.821 -5.388 1.00 93.38 84 LEU A O 1
ATOM 667 N N . SER A 1 85 ? 7.054 -9.190 -3.850 1.00 92.19 85 SER A N 1
ATOM 668 C CA . SER A 1 85 ? 7.813 -8.159 -4.563 1.00 92.19 85 SER A CA 1
ATOM 669 C C . SER A 1 85 ? 9.251 -8.614 -4.811 1.00 92.19 85 SER A C 1
ATOM 671 O O . SER A 1 85 ? 9.725 -8.603 -5.947 1.00 92.19 85 SER A O 1
ATOM 673 N N . GLN A 1 86 ? 9.917 -9.166 -3.789 1.00 93.31 86 GLN A N 1
ATOM 674 C CA . GLN A 1 86 ? 11.271 -9.702 -3.945 1.00 93.31 86 GLN A CA 1
ATOM 675 C C . GLN A 1 86 ? 11.331 -10.854 -4.962 1.00 93.31 86 GLN A C 1
ATOM 677 O O . GLN A 1 86 ? 12.245 -10.929 -5.789 1.00 93.31 86 GLN A O 1
ATOM 682 N N . LEU A 1 87 ? 10.349 -11.759 -4.928 1.00 94.44 87 LEU A N 1
ATOM 683 C CA . LEU A 1 87 ? 10.256 -12.854 -5.896 1.00 94.44 87 LEU A CA 1
ATOM 684 C C . LEU A 1 87 ? 9.954 -12.338 -7.310 1.00 94.44 87 LEU A C 1
ATOM 686 O O . LEU A 1 87 ? 10.480 -12.882 -8.285 1.00 94.44 87 LEU A O 1
ATOM 690 N N . ALA A 1 88 ? 9.139 -11.289 -7.428 1.00 94.56 88 ALA A N 1
ATOM 691 C CA . ALA A 1 88 ? 8.833 -10.629 -8.686 1.00 94.56 88 ALA A CA 1
ATOM 692 C C . ALA A 1 88 ? 10.088 -9.987 -9.286 1.00 94.56 88 ALA A C 1
ATOM 694 O O . ALA A 1 88 ? 10.362 -10.228 -10.460 1.00 94.56 88 ALA A O 1
ATOM 695 N N . ILE A 1 89 ? 10.889 -9.265 -8.497 1.00 93.62 89 ILE A N 1
ATOM 696 C CA . ILE A 1 89 ? 12.162 -8.674 -8.940 1.00 93.62 89 ILE A CA 1
ATOM 697 C C . ILE A 1 89 ? 13.100 -9.763 -9.465 1.00 93.62 89 ILE A C 1
ATOM 699 O O . ILE A 1 89 ? 13.560 -9.684 -10.603 1.00 93.62 89 ILE A O 1
ATOM 703 N N . ASN A 1 90 ? 13.308 -10.835 -8.696 1.00 95.56 90 ASN A N 1
ATOM 704 C CA . ASN A 1 90 ? 14.168 -11.947 -9.111 1.00 95.56 90 ASN A CA 1
ATOM 705 C C . ASN A 1 90 ? 13.680 -12.608 -10.411 1.00 95.56 90 ASN A C 1
ATOM 707 O O . ASN A 1 90 ? 14.479 -13.011 -11.254 1.00 95.56 90 ASN A O 1
ATOM 711 N N . ARG A 1 91 ? 12.360 -12.726 -10.595 1.00 95.75 91 ARG A N 1
ATOM 712 C CA . ARG A 1 91 ? 11.772 -13.250 -11.833 1.00 95.75 91 ARG A CA 1
ATOM 713 C C . ARG A 1 91 ? 11.965 -12.292 -13.007 1.00 95.75 91 ARG A C 1
ATOM 715 O O . ARG A 1 91 ? 12.275 -12.755 -14.099 1.00 95.75 91 ARG A O 1
ATOM 722 N N . GLN A 1 92 ? 11.817 -10.990 -12.782 1.00 95.50 92 GLN A N 1
ATOM 723 C CA . GLN A 1 92 ? 12.011 -9.979 -13.816 1.00 95.50 92 GLN A CA 1
ATOM 724 C C . GLN A 1 92 ? 13.470 -9.911 -14.272 1.00 95.50 92 GLN A C 1
ATOM 726 O O . GLN A 1 92 ? 13.715 -9.793 -15.468 1.00 95.50 92 GLN A O 1
ATOM 731 N N . LEU A 1 93 ? 14.426 -10.054 -13.348 1.00 95.44 93 LEU A N 1
ATOM 732 C CA . LEU A 1 93 ? 15.851 -10.145 -13.676 1.00 95.44 93 LEU A CA 1
ATOM 733 C C . LEU A 1 93 ? 16.134 -11.327 -14.609 1.00 95.44 93 LEU A C 1
ATOM 735 O O . LEU A 1 93 ? 16.774 -11.143 -15.636 1.00 95.44 93 LEU A O 1
ATOM 739 N N . LYS A 1 94 ? 15.562 -12.506 -14.328 1.00 96.06 94 LYS A N 1
ATOM 740 C CA . LYS A 1 94 ? 15.679 -13.673 -15.220 1.00 96.06 94 LYS A CA 1
ATOM 741 C C . LYS A 1 94 ? 15.051 -13.440 -16.596 1.00 96.06 94 LYS A C 1
ATOM 743 O O . LYS A 1 94 ? 15.549 -13.952 -17.590 1.00 96.06 94 LYS A O 1
ATOM 748 N N . TYR A 1 95 ? 13.938 -12.708 -16.672 1.00 96.69 95 TYR A N 1
ATOM 749 C CA . TYR A 1 95 ? 13.322 -12.364 -17.961 1.00 96.69 95 TYR A CA 1
ATOM 750 C C . TYR A 1 95 ? 14.187 -11.381 -18.751 1.00 96.69 95 TYR A C 1
ATOM 752 O O . TYR A 1 95 ? 14.337 -11.541 -19.958 1.00 96.69 95 TYR A O 1
ATOM 760 N N . ALA A 1 96 ? 14.788 -10.405 -18.069 1.00 95.12 96 ALA A N 1
ATOM 761 C CA . ALA A 1 96 ? 15.728 -9.476 -18.680 1.00 95.12 96 ALA A CA 1
ATOM 762 C C . ALA A 1 96 ? 16.979 -10.204 -19.194 1.00 95.12 96 ALA A C 1
ATOM 764 O O . ALA A 1 96 ? 17.380 -9.966 -20.325 1.00 95.12 96 ALA A O 1
ATOM 765 N N . GLU A 1 97 ? 17.551 -11.120 -18.410 1.00 96.38 97 GLU A N 1
ATOM 766 C CA . GLU A 1 97 ? 18.696 -11.948 -18.811 1.00 96.38 97 GLU A CA 1
ATOM 767 C C . GLU A 1 97 ? 18.402 -12.729 -20.100 1.00 96.38 97 GLU A C 1
ATOM 769 O O . GLU A 1 97 ? 19.113 -12.579 -21.090 1.00 96.38 97 GLU A O 1
ATOM 774 N N . LYS A 1 98 ? 17.279 -13.453 -20.134 1.00 95.94 98 LYS A N 1
ATOM 775 C CA . LYS A 1 98 ? 16.850 -14.230 -21.307 1.00 95.94 98 LYS A CA 1
ATOM 776 C C . LYS A 1 98 ? 16.611 -13.379 -22.551 1.00 95.94 98 LYS A C 1
ATOM 778 O O . LYS A 1 98 ? 16.941 -13.785 -23.660 1.00 95.94 98 LYS A O 1
ATOM 783 N N . TYR A 1 99 ? 16.049 -12.185 -22.385 1.00 96.56 99 TYR A N 1
ATOM 784 C CA . TYR A 1 99 ? 15.827 -11.286 -23.513 1.00 96.56 99 TYR A CA 1
ATOM 785 C C . TYR A 1 99 ? 17.130 -10.639 -24.009 1.00 96.56 99 TYR A C 1
ATOM 787 O O . TYR A 1 99 ? 17.426 -10.676 -25.200 1.00 96.56 99 TYR A O 1
ATOM 795 N N . TYR A 1 100 ? 17.918 -10.040 -23.114 1.00 95.06 100 TYR A N 1
ATOM 796 C CA . TYR A 1 100 ? 19.083 -9.240 -23.499 1.00 95.06 100 TYR A CA 1
ATOM 797 C C . TYR A 1 100 ? 20.335 -10.075 -23.796 1.00 95.06 100 TYR A C 1
ATOM 799 O O . TYR A 1 100 ? 21.108 -9.686 -24.672 1.00 95.06 100 TYR A O 1
ATOM 807 N N . LEU A 1 101 ? 20.558 -11.184 -23.080 1.00 96.12 101 LEU A N 1
ATOM 808 C CA . LEU A 1 101 ? 21.749 -12.031 -23.234 1.00 96.12 101 LEU A CA 1
ATOM 809 C C . LEU A 1 101 ? 21.473 -13.234 -24.136 1.00 96.12 101 LEU A C 1
ATOM 811 O O . LEU A 1 101 ? 22.205 -13.445 -25.104 1.00 96.12 101 LEU A O 1
ATOM 815 N N . ASP A 1 102 ? 20.389 -13.964 -23.867 1.00 96.25 102 ASP A N 1
ATOM 816 C CA . ASP A 1 102 ? 20.060 -15.191 -24.610 1.00 96.25 102 ASP A CA 1
ATOM 817 C C . ASP A 1 102 ? 19.297 -14.907 -25.917 1.00 96.25 102 ASP A C 1
ATOM 819 O O . ASP A 1 102 ? 19.110 -15.804 -26.739 1.00 96.25 102 ASP A O 1
ATOM 823 N N . LYS A 1 103 ? 18.900 -13.643 -26.147 1.00 94.88 103 LYS A N 1
ATOM 824 C CA . LYS A 1 103 ? 18.164 -13.169 -27.336 1.00 94.88 103 LYS A CA 1
ATOM 825 C C . LYS A 1 103 ? 16.830 -13.895 -27.554 1.00 94.88 103 LYS A C 1
ATOM 827 O O . LYS A 1 103 ? 16.372 -14.057 -28.684 1.00 94.88 103 LYS A O 1
ATOM 832 N N . GLU A 1 104 ? 16.191 -14.330 -26.470 1.00 95.69 104 GLU A N 1
ATOM 833 C CA . GLU A 1 104 ? 14.869 -14.953 -26.501 1.00 95.69 104 GLU A CA 1
ATOM 834 C C . GLU A 1 104 ? 13.776 -13.863 -26.507 1.00 95.69 104 GLU A C 1
ATOM 836 O O . GLU A 1 104 ? 13.278 -13.444 -25.457 1.00 95.69 104 GLU A O 1
ATOM 841 N N . ASP A 1 105 ? 13.376 -13.405 -27.701 1.00 94.25 105 ASP A N 1
ATOM 842 C CA . ASP A 1 105 ? 12.411 -12.302 -27.901 1.00 94.25 105 ASP A CA 1
ATOM 843 C C . ASP A 1 105 ? 11.060 -12.495 -27.182 1.00 94.25 105 ASP A C 1
ATOM 845 O O . ASP A 1 105 ? 10.385 -11.522 -26.827 1.00 94.25 105 ASP A O 1
ATOM 849 N N . GLU A 1 106 ? 10.656 -13.742 -26.913 1.00 94.56 106 GLU A N 1
ATOM 850 C CA . GLU A 1 106 ? 9.423 -14.047 -26.177 1.00 94.56 106 GLU A CA 1
ATOM 851 C C . GLU A 1 106 ? 9.410 -13.467 -24.750 1.00 94.56 106 GLU A C 1
ATOM 853 O O . GLU A 1 106 ? 8.341 -13.151 -24.216 1.00 94.56 106 GLU A O 1
ATOM 858 N N . TYR A 1 107 ? 10.582 -13.268 -24.133 1.00 92.06 107 TYR A N 1
ATOM 859 C CA . TYR A 1 107 ? 10.693 -12.752 -22.766 1.00 92.06 107 TYR A CA 1
ATOM 860 C C . TYR A 1 107 ? 10.482 -11.243 -22.663 1.00 92.06 107 TYR A C 1
ATOM 862 O O . TYR A 1 107 ? 10.165 -10.765 -21.574 1.00 92.06 107 TYR A O 1
ATOM 870 N N . LEU A 1 108 ? 10.535 -10.502 -23.777 1.00 91.50 108 LEU A N 1
ATOM 871 C CA . LEU A 1 108 ? 10.237 -9.067 -23.792 1.00 91.50 108 LEU A CA 1
ATOM 872 C C . LEU A 1 108 ? 8.791 -8.770 -23.374 1.00 91.50 108 LEU A C 1
ATOM 874 O O . LEU A 1 108 ? 8.522 -7.789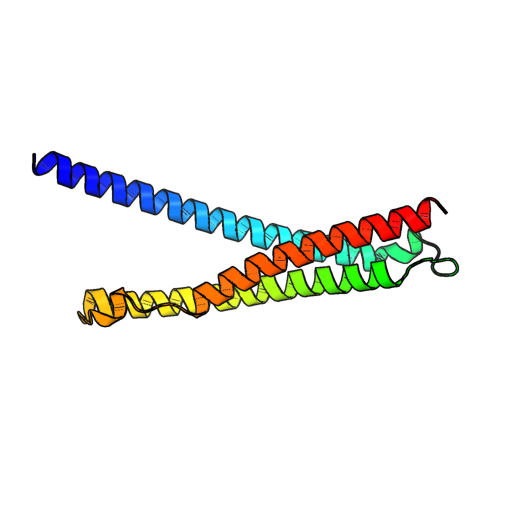 -22.683 1.00 91.50 108 LEU A O 1
ATOM 878 N N . LYS A 1 109 ? 7.850 -9.614 -23.812 1.00 91.81 109 LYS A N 1
ATOM 879 C CA . LYS A 1 109 ? 6.406 -9.445 -23.565 1.00 91.81 109 LYS A CA 1
ATOM 880 C C . LYS A 1 109 ? 5.889 -10.333 -22.435 1.00 91.81 109 LYS A C 1
ATOM 882 O O . LYS A 1 109 ? 4.690 -10.338 -22.154 1.00 91.81 109 LYS A O 1
ATOM 887 N N . LYS A 1 110 ? 6.764 -11.114 -21.799 1.00 93.00 110 LYS A N 1
ATOM 888 C CA . LYS A 1 110 ? 6.362 -12.086 -20.785 1.00 93.00 110 LYS A CA 1
ATOM 889 C C . LYS A 1 110 ? 5.968 -11.376 -19.501 1.00 93.00 110 LYS A C 1
ATOM 891 O O . LYS A 1 110 ? 6.761 -10.683 -18.871 1.00 93.00 110 LYS A O 1
ATOM 896 N N . GLU A 1 111 ? 4.720 -11.572 -19.098 1.00 92.25 111 GLU A N 1
ATOM 897 C CA . GLU A 1 111 ? 4.189 -10.905 -17.920 1.00 92.25 111 GLU A CA 1
ATOM 898 C C . GLU A 1 111 ? 4.723 -11.503 -16.618 1.00 92.25 111 GLU A C 1
ATOM 900 O O . GLU A 1 111 ? 4.721 -12.719 -16.397 1.00 92.25 111 GLU A O 1
ATOM 905 N N . ASN A 1 112 ? 5.074 -10.625 -15.683 1.00 93.62 112 ASN A N 1
ATOM 906 C CA . ASN A 1 112 ? 5.423 -11.019 -14.333 1.00 93.62 112 ASN A CA 1
ATOM 907 C C . ASN A 1 112 ? 4.179 -11.074 -13.440 1.00 93.62 112 ASN A C 1
ATOM 909 O O . ASN A 1 112 ? 3.805 -10.100 -12.789 1.00 93.62 112 ASN A O 1
ATOM 913 N N . ARG A 1 113 ? 3.538 -12.245 -13.385 1.00 92.81 113 ARG A N 1
ATOM 914 C CA . ARG A 1 113 ? 2.340 -12.458 -12.552 1.00 92.81 113 ARG A CA 1
ATOM 915 C C . ARG A 1 113 ? 2.561 -12.122 -11.073 1.00 92.81 113 ARG A C 1
ATOM 917 O O . ARG A 1 113 ? 1.628 -11.673 -10.425 1.00 92.81 113 ARG A O 1
ATOM 924 N N . LEU A 1 114 ? 3.774 -12.317 -10.545 1.00 91.62 114 LEU A N 1
ATOM 925 C CA . LEU A 1 114 ? 4.081 -11.996 -9.145 1.00 91.62 114 LEU A CA 1
ATOM 926 C C . LEU A 1 114 ? 3.989 -10.493 -8.888 1.00 91.62 114 LEU A C 1
ATOM 928 O O . LEU A 1 114 ? 3.412 -10.104 -7.883 1.00 91.62 114 LEU A O 1
ATOM 932 N N . ALA A 1 115 ? 4.464 -9.668 -9.827 1.00 91.44 115 ALA A N 1
ATOM 933 C CA . ALA A 1 115 ? 4.344 -8.216 -9.728 1.00 91.44 115 ALA A CA 1
ATOM 934 C C . ALA A 1 115 ? 2.870 -7.774 -9.685 1.00 91.44 115 ALA A C 1
ATOM 936 O O . ALA A 1 115 ? 2.504 -6.955 -8.849 1.00 91.44 115 ALA A O 1
ATOM 937 N N . LYS A 1 116 ? 2.006 -8.387 -10.511 1.00 91.44 116 LYS A N 1
ATOM 938 C CA . LYS A 1 116 ? 0.555 -8.122 -10.489 1.00 91.44 116 LYS A CA 1
ATOM 939 C C . LYS A 1 116 ? -0.085 -8.492 -9.144 1.00 91.44 116 LYS A C 1
ATOM 941 O O . LYS A 1 116 ? -0.920 -7.754 -8.634 1.00 91.44 116 LYS A O 1
ATOM 946 N N . TYR A 1 117 ? 0.305 -9.624 -8.553 1.00 93.31 117 TYR A N 1
ATOM 947 C CA . TYR A 1 117 ? -0.195 -10.021 -7.232 1.00 93.31 117 TYR A CA 1
ATOM 948 C C . TYR A 1 117 ? 0.290 -9.092 -6.112 1.00 93.31 117 TYR A C 1
ATOM 950 O O . TYR A 1 117 ? -0.491 -8.774 -5.221 1.00 93.31 117 TYR A O 1
ATOM 958 N N . THR A 1 118 ? 1.545 -8.638 -6.162 1.00 93.06 118 THR A N 1
ATOM 959 C CA . THR A 1 118 ? 2.090 -7.631 -5.236 1.00 93.06 118 THR A CA 1
ATOM 960 C C . THR A 1 118 ? 1.281 -6.335 -5.290 1.00 93.06 118 THR A C 1
ATOM 962 O O . THR A 1 118 ? 0.859 -5.833 -4.252 1.00 93.06 118 THR A O 1
ATOM 965 N N . GLU A 1 119 ? 0.991 -5.829 -6.490 1.00 90.25 119 GLU A N 1
ATOM 966 C CA . GLU A 1 119 ? 0.186 -4.615 -6.675 1.00 90.25 119 GLU A CA 1
ATOM 967 C C . GLU A 1 119 ? -1.228 -4.770 -6.094 1.00 90.25 119 GLU A C 1
ATOM 969 O O . GLU A 1 119 ? -1.702 -3.902 -5.359 1.00 90.25 119 GLU A O 1
ATOM 974 N N . TYR A 1 120 ? -1.873 -5.913 -6.347 1.00 93.50 120 TYR A N 1
ATOM 975 C CA . TYR A 1 120 ? -3.182 -6.220 -5.772 1.00 93.50 120 TYR A CA 1
ATOM 976 C C . TYR A 1 120 ? -3.151 -6.237 -4.236 1.00 93.50 120 TYR A C 1
ATOM 978 O O . TYR A 1 120 ? -4.008 -5.627 -3.597 1.00 93.50 120 TYR A O 1
ATOM 986 N N . LEU A 1 121 ? -2.151 -6.886 -3.628 1.00 92.69 121 LEU A N 1
ATOM 987 C CA . LEU A 1 121 ? -2.021 -6.937 -2.170 1.00 92.69 121 LEU A CA 1
ATOM 988 C C . LEU A 1 121 ? -1.817 -5.551 -1.557 1.00 92.69 121 LEU A C 1
ATOM 990 O O . LEU A 1 121 ? -2.488 -5.239 -0.575 1.00 92.69 121 LEU A O 1
ATOM 994 N N . ASN A 1 122 ? -0.967 -4.714 -2.157 1.00 91.75 122 ASN A N 1
ATOM 995 C CA . ASN A 1 122 ? -0.744 -3.338 -1.702 1.00 91.75 122 ASN A CA 1
ATOM 996 C C . ASN A 1 122 ? -2.019 -2.494 -1.767 1.00 91.75 122 ASN A C 1
ATOM 998 O O . ASN A 1 122 ? -2.326 -1.736 -0.851 1.00 91.75 122 ASN A O 1
ATOM 1002 N N . TYR A 1 123 ? -2.811 -2.654 -2.827 1.00 93.00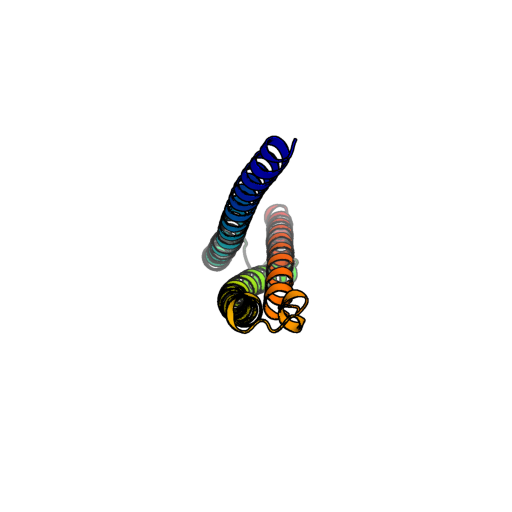 123 TYR A N 1
ATOM 1003 C CA . TYR A 1 123 ? -4.089 -1.960 -2.925 1.00 93.00 123 TYR A CA 1
ATOM 1004 C C . TYR A 1 123 ? -5.085 -2.439 -1.856 1.00 93.00 123 TYR A C 1
ATOM 1006 O O . TYR A 1 123 ? -5.716 -1.633 -1.167 1.00 93.00 123 TYR A O 1
ATOM 1014 N N . THR A 1 124 ? -5.202 -3.758 -1.664 1.00 94.81 124 THR A N 1
ATOM 1015 C CA . THR A 1 124 ? -6.113 -4.318 -0.653 1.00 94.81 124 THR A CA 1
ATOM 1016 C C . THR A 1 124 ? -5.699 -3.988 0.782 1.00 94.81 124 THR A C 1
ATOM 1018 O O . THR A 1 124 ? -6.577 -3.751 1.612 1.00 94.81 124 THR A O 1
ATOM 1021 N N . SER A 1 125 ? -4.398 -3.901 1.087 1.00 96.06 125 SER A N 1
ATOM 1022 C CA . SER A 1 125 ? -3.922 -3.518 2.422 1.00 96.06 125 SER A CA 1
ATOM 1023 C C . SER A 1 125 ? -4.343 -2.090 2.776 1.00 96.06 125 SER A C 1
ATOM 1025 O O . SER A 1 125 ? -4.813 -1.855 3.890 1.00 96.06 125 SER A O 1
ATOM 1027 N N . GLY A 1 126 ? -4.287 -1.164 1.812 1.00 96.50 126 GLY A N 1
ATOM 1028 C CA . GLY A 1 126 ? -4.796 0.200 1.961 1.00 96.50 126 GLY A CA 1
ATOM 1029 C C . GLY A 1 126 ? -6.297 0.249 2.255 1.00 96.50 126 GLY A C 1
ATOM 1030 O O . GLY A 1 126 ? -6.724 0.966 3.161 1.00 96.50 126 GLY A O 1
ATOM 1031 N N . ILE A 1 127 ? -7.103 -0.557 1.553 1.00 97.44 127 ILE A N 1
ATOM 1032 C CA . ILE A 1 127 ? -8.552 -0.659 1.809 1.00 97.44 127 ILE A CA 1
ATOM 1033 C C . ILE A 1 127 ? -8.820 -1.170 3.226 1.00 97.44 127 ILE A C 1
ATOM 1035 O O . ILE A 1 127 ? -9.618 -0.577 3.955 1.00 97.44 127 ILE A O 1
ATOM 1039 N N . PHE A 1 128 ? -8.148 -2.249 3.633 1.00 98.06 128 PHE A N 1
ATOM 1040 C CA . PHE A 1 128 ? -8.310 -2.804 4.973 1.00 98.06 128 PHE A CA 1
ATOM 1041 C C . PHE A 1 128 ? -7.885 -1.812 6.058 1.00 98.06 128 PHE A C 1
ATOM 1043 O O . PHE A 1 128 ? -8.583 -1.670 7.058 1.00 98.06 128 PHE A O 1
ATOM 1050 N N . PHE A 1 129 ? -6.800 -1.071 5.845 1.00 98.00 129 PHE A N 1
ATOM 1051 C CA . PHE A 1 129 ? -6.354 -0.037 6.774 1.00 98.00 129 PHE A CA 1
ATOM 1052 C C . PHE A 1 129 ? -7.410 1.057 6.976 1.00 98.00 129 PHE A C 1
ATOM 1054 O O . PHE A 1 129 ? -7.768 1.372 8.113 1.00 98.00 129 PHE A O 1
ATOM 1061 N N . VAL A 1 130 ? -7.963 1.599 5.885 1.00 97.94 130 VAL A N 1
ATOM 1062 C CA . VAL A 1 130 ? -9.011 2.630 5.952 1.00 97.94 130 VAL A CA 1
ATOM 1063 C C . VAL A 1 130 ? -10.273 2.087 6.626 1.00 97.94 130 VAL A C 1
ATOM 1065 O O . VAL A 1 130 ? -10.834 2.754 7.495 1.00 97.94 130 VAL A O 1
ATOM 1068 N N . ALA A 1 131 ? -10.694 0.864 6.290 1.00 97.81 131 ALA A N 1
ATOM 1069 C CA . ALA A 1 131 ? -11.836 0.217 6.935 1.00 97.81 131 ALA A CA 1
ATOM 1070 C C . ALA A 1 131 ? -11.620 0.042 8.449 1.00 97.81 131 ALA A C 1
ATOM 1072 O O . ALA A 1 131 ? -12.528 0.325 9.236 1.00 97.81 131 ALA A O 1
ATOM 1073 N N . GLY A 1 132 ? -10.411 -0.354 8.862 1.00 97.62 132 GLY A N 1
ATOM 1074 C CA . GLY A 1 132 ? -10.018 -0.470 10.267 1.00 97.62 132 GLY A CA 1
ATOM 1075 C C . GLY A 1 132 ? -10.134 0.855 11.019 1.00 97.62 132 GLY A C 1
ATOM 1076 O O . GLY A 1 132 ? -10.766 0.913 12.071 1.00 97.62 132 GLY A O 1
ATOM 1077 N N . ILE A 1 133 ? -9.615 1.944 10.441 1.00 97.38 133 ILE A N 1
ATOM 1078 C CA . ILE A 1 133 ? -9.716 3.290 11.028 1.00 97.38 133 ILE A CA 1
ATOM 1079 C C . ILE A 1 133 ? -11.174 3.714 11.192 1.00 97.38 133 ILE A C 1
ATOM 1081 O O . ILE A 1 133 ? -11.580 4.117 12.282 1.00 97.38 133 ILE A O 1
ATOM 1085 N N . VAL A 1 134 ? -11.966 3.629 10.120 1.00 97.69 134 VAL A N 1
ATOM 1086 C CA . VAL A 1 134 ? -13.360 4.093 10.129 1.00 97.69 134 VAL A CA 1
ATOM 1087 C C . VAL A 1 134 ? -14.169 3.329 11.173 1.00 97.69 134 VAL A C 1
ATOM 1089 O O . VAL A 1 134 ? -14.883 3.937 11.969 1.00 97.69 134 VAL A O 1
ATOM 1092 N N . THR A 1 135 ? -14.023 2.006 11.224 1.00 96.38 135 THR A N 1
ATOM 1093 C CA . THR A 1 135 ? -14.749 1.173 12.192 1.00 96.38 135 THR A CA 1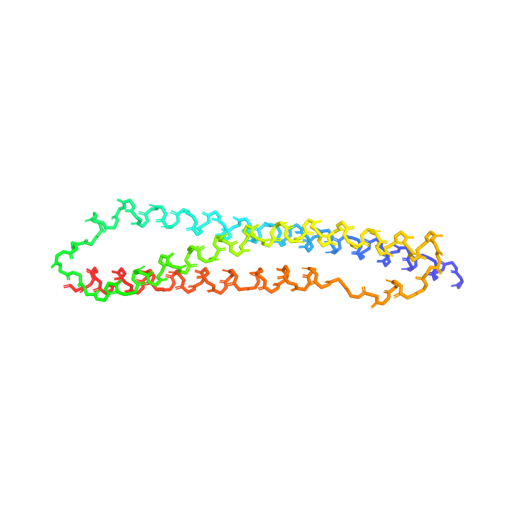
ATOM 1094 C C . THR A 1 135 ? -14.294 1.407 13.633 1.00 96.38 135 THR A C 1
ATOM 1096 O O . THR A 1 135 ? -15.147 1.449 14.520 1.00 96.38 135 THR A O 1
ATOM 1099 N N . THR A 1 136 ? -13.000 1.656 13.883 1.00 94.94 136 THR A N 1
ATOM 1100 C CA . THR A 1 136 ? -12.513 2.084 15.209 1.00 94.94 136 THR A CA 1
ATOM 1101 C C . THR A 1 136 ? -13.140 3.402 15.641 1.00 94.94 136 THR A C 1
ATOM 1103 O O . THR A 1 136 ? -13.648 3.487 16.757 1.00 94.94 136 THR A O 1
ATOM 1106 N N . ILE A 1 137 ? -13.116 4.422 14.778 1.00 94.44 137 ILE A N 1
ATOM 1107 C CA . ILE A 1 137 ? -13.664 5.746 15.100 1.00 94.44 137 ILE A CA 1
ATOM 1108 C C . ILE A 1 137 ? -15.152 5.623 15.425 1.00 94.44 137 ILE A C 1
ATOM 1110 O O . ILE A 1 137 ? -15.583 6.092 16.473 1.00 94.44 137 ILE A O 1
ATOM 1114 N N . LEU A 1 138 ? -15.921 4.923 14.583 1.00 94.56 138 LEU A N 1
ATOM 1115 C CA . LEU A 1 138 ? -17.351 4.706 14.811 1.00 94.56 138 LEU A CA 1
ATOM 1116 C C . LEU A 1 138 ? -17.623 3.988 16.138 1.00 94.56 138 LEU A C 1
ATOM 1118 O O . LEU A 1 138 ? -18.482 4.427 16.901 1.00 94.56 138 LEU A O 1
ATOM 1122 N N . PHE A 1 139 ? -16.881 2.917 16.439 1.00 93.62 139 PHE A N 1
ATOM 1123 C CA . PHE A 1 139 ? -17.026 2.184 17.697 1.00 93.62 139 PHE A CA 1
ATOM 1124 C C . PHE A 1 139 ? -16.789 3.086 18.914 1.00 93.62 139 PHE A C 1
ATOM 1126 O O . PHE A 1 139 ? -17.605 3.105 19.838 1.00 93.62 139 PHE A O 1
ATOM 1133 N N . VAL A 1 140 ? -15.691 3.846 18.905 1.00 90.88 140 VAL A N 1
ATOM 1134 C CA . VAL A 1 140 ? -15.317 4.733 20.012 1.00 90.88 140 VAL A CA 1
ATOM 1135 C C . VAL A 1 140 ? -16.331 5.868 20.163 1.00 90.88 140 VAL A C 1
ATOM 1137 O O . VAL A 1 140 ? -16.792 6.121 21.272 1.00 90.88 140 VAL A O 1
ATOM 1140 N N . SER A 1 141 ? -16.747 6.512 19.070 1.00 90.88 141 SER A N 1
ATOM 1141 C CA . SER A 1 141 ? -17.729 7.602 19.113 1.00 90.88 141 SER A CA 1
ATOM 1142 C C . SER A 1 141 ? -19.071 7.160 19.695 1.00 90.88 141 SER A C 1
ATOM 1144 O O . SER A 1 141 ? -19.621 7.858 20.542 1.00 90.88 141 SER A O 1
ATOM 1146 N N . ILE A 1 142 ? -19.579 5.988 19.298 1.00 90.81 142 ILE A N 1
ATOM 1147 C CA . ILE A 1 142 ? -20.860 5.471 19.804 1.00 90.81 142 ILE A CA 1
ATOM 1148 C C . ILE A 1 142 ? -20.789 5.178 21.308 1.00 90.81 142 ILE A C 1
ATOM 1150 O O . ILE A 1 142 ? -21.745 5.454 22.023 1.00 90.81 142 ILE A O 1
ATOM 1154 N N . ASN A 1 143 ? -19.671 4.629 21.787 1.00 89.19 143 ASN A N 1
ATOM 1155 C CA . ASN A 1 143 ? -19.546 4.175 23.174 1.00 89.19 143 ASN A CA 1
ATOM 1156 C C . ASN A 1 143 ? -19.028 5.245 24.150 1.00 89.19 143 ASN A C 1
ATOM 1158 O O . ASN A 1 143 ? -19.094 5.031 25.354 1.00 89.19 143 ASN A O 1
ATOM 1162 N N . ILE A 1 144 ? -18.492 6.367 23.656 1.00 85.12 144 ILE A N 1
ATOM 1163 C CA . ILE A 1 144 ? -18.138 7.525 24.495 1.00 85.12 144 ILE A CA 1
ATOM 1164 C C . ILE A 1 144 ? -19.304 8.522 24.590 1.00 85.12 144 ILE A C 1
ATOM 1166 O O . ILE A 1 144 ? -19.451 9.192 25.607 1.00 85.1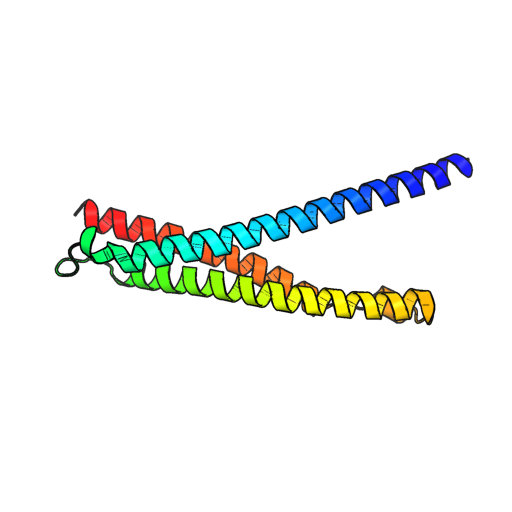2 144 ILE A O 1
ATOM 1170 N N . SER A 1 145 ? -20.113 8.668 23.532 1.00 72.75 145 SER A N 1
ATOM 1171 C CA . SER A 1 145 ? -21.245 9.614 23.511 1.00 72.75 145 SER A CA 1
ATOM 1172 C C . SER A 1 145 ? -22.561 9.058 24.073 1.00 72.75 145 SER A C 1
ATOM 1174 O O . SER A 1 145 ? -23.504 9.834 24.227 1.00 72.75 145 SER A O 1
ATOM 1176 N N . GLY A 1 146 ? -22.646 7.753 24.346 1.00 55.50 146 GLY A N 1
ATOM 1177 C CA . GLY A 1 146 ? -23.799 7.086 24.968 1.00 55.50 146 GLY A CA 1
ATOM 1178 C C . GLY A 1 146 ? -23.463 6.546 26.348 1.00 55.50 146 GLY A C 1
ATOM 1179 O O . GLY A 1 146 ? -24.375 6.548 27.204 1.00 55.50 146 GLY A O 1
#

Secondary structure (DSSP, 8-state):
-HHHHHHHHHHHHHHHHHHHHHHHHHHHHHHHHHHHHHHHHHHHHHHHHHHHS-GGG-S-HHHHHHHHHHHHHHHHHHHHHHHHHHHHHHHHHHHHHHHHTS--GGGGS---HHHHHHHHHHHHHHHHHHHHHHHHHHHHHHHHH-

Organism: NCBI:txid1909699

pLDDT: mean 92.59, std 6.73, range [55.5, 98.19]

Foldseek 3Di:
DVVVVVVVVVVVVVVVVVVVVVVVVVLVVLLVCLQVCLVVVLVCCVVCVCVLFVPVPFDPVVLQVLLNVLSVLLNVLSVVLVVLVVVLVVVLVVLCCCCVPVVPVVSVPDDRVSNVSSVVSSVSSVVSSVSSVVSVVVRSVVRVVD

Radius of gyration: 22.71 Å; chains: 1; bounding box: 46×31×67 Å

Sequence (146 aa):
MADDMEERKTIYGNTRQDLLTRNLSNSEKYDNAILTLSTGILAISLAFIKDIVPLNKVSYIYLLITSWISFGLAIVSTLVSFRLSQLAINRQLKYAEKYYLDKEDEYLKKENRLAKYTEYLNYTSGIFFVAGIVTTILFVSINISG